Protein AF-A0A7S3TKD2-F1 (afdb_monomer)

Secondary structure (DSSP, 8-state):
-TTS-HHHHHHHHHSHHHHHHHHHHHHHHHHSPPPSSEEE--TTT-TT--TTSEEE---SS-TT------SSHHHHHHHHHHH-TTS-SS--HHHHHHHHHHHHHHHHHHHHHHHHHHHHHTT----

Organism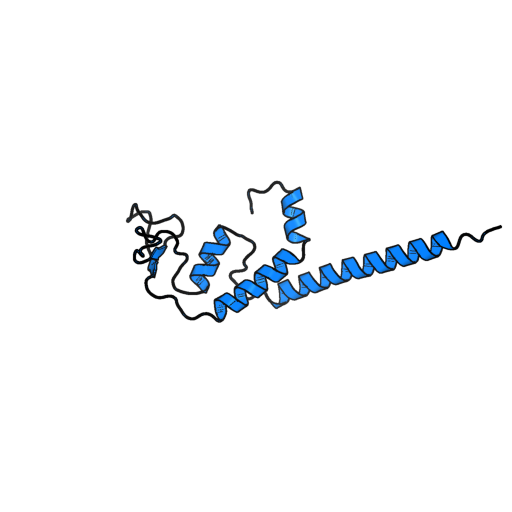: NCBI:txid141414

Foldseek 3Di:
DVPDDPVVVVVCLLDLVLLVCQQVLLVVLQPDDFDPQKDFADCVVDVLADPLRIAGPADPVRNSRHPDQHGHSLSNQVSVCVVPVSHDSDPPNVVSVVSSCVSVVVVVVVVVVVVVVCVVVVPPDDD

Radius of gyration: 22.77 Å; Cα contacts (8 Å, |Δi|>4): 136; chains: 1; bounding box: 54×26×71 Å

Sequence (127 aa):
GEDIVWPIRGFYYVLPLKWALSTAVYQVASACPDYEGTVECDGAHDPLCPSRGFLCEGTEEDPLGIVCFGRNSSQIMTSLHHTFPAFSVHDNLQRDVFALLLIGGTFKFAHVLFLHYRCRVGRQIEP

Solvent-accessible surface area (backbone atoms only — not comparable to full-atom values): 7201 Å² total; per-residue (Å²): 106,88,87,46,63,66,74,65,46,48,50,54,72,66,41,58,63,38,42,52,49,16,45,54,50,40,57,53,38,71,70,50,77,71,46,84,64,53,44,82,41,48,60,92,82,34,91,80,33,41,100,76,30,18,34,32,66,56,41,98,90,40,72,76,10,54,94,37,52,49,38,40,46,68,45,28,37,50,44,45,24,76,74,39,70,51,45,47,75,61,97,48,53,69,61,32,52,50,51,42,51,51,50,54,47,50,56,50,50,52,49,53,52,51,50,51,51,48,56,59,62,70,59,66,73,82,130

Structure (mmCIF, N/CA/C/O backbone):
data_AF-A0A7S3TKD2-F1
#
_entry.id   AF-A0A7S3TKD2-F1
#
loop_
_atom_site.group_PDB
_atom_site.id
_atom_site.type_symbol
_atom_site.label_atom_id
_atom_site.label_alt_id
_atom_site.label_comp_id
_atom_site.label_asym_id
_atom_site.label_entity_id
_atom_site.label_seq_id
_atom_site.pdbx_PDB_ins_code
_atom_site.Cartn_x
_atom_site.Cartn_y
_atom_site.Cartn_z
_atom_site.occupancy
_atom_site.B_iso_or_equiv
_atom_site.auth_seq_id
_atom_site.auth_comp_id
_atom_site.auth_asym_id
_atom_site.auth_atom_id
_atom_site.pdbx_PDB_model_num
ATOM 1 N N . GLY A 1 1 ? 7.924 -2.573 3.521 1.00 51.59 1 GLY A N 1
ATOM 2 C CA . GLY A 1 1 ? 7.004 -2.800 4.665 1.00 51.59 1 GLY A CA 1
ATOM 3 C C . GLY A 1 1 ? 7.482 -3.894 5.604 1.00 51.59 1 GLY A C 1
ATOM 4 O O . GLY A 1 1 ? 6.997 -3.970 6.729 1.00 51.59 1 GLY A O 1
ATOM 5 N N . GLU A 1 2 ? 8.422 -4.729 5.158 1.00 58.41 2 GLU A N 1
ATOM 6 C CA . GLU A 1 2 ? 9.107 -5.703 6.009 1.00 58.41 2 GLU A CA 1
ATOM 7 C C . GLU A 1 2 ? 10.141 -5.043 6.936 1.00 58.41 2 GLU A C 1
ATOM 9 O O . GLU A 1 2 ? 10.373 -5.560 8.021 1.00 58.41 2 GLU A O 1
ATOM 14 N N . ASP A 1 3 ? 10.621 -3.840 6.596 1.00 60.78 3 ASP A N 1
ATOM 15 C CA . ASP A 1 3 ? 11.624 -3.091 7.378 1.00 60.78 3 ASP A CA 1
ATOM 16 C C . ASP A 1 3 ? 11.052 -2.234 8.524 1.00 60.78 3 ASP A C 1
ATOM 18 O O . ASP A 1 3 ? 11.782 -1.512 9.200 1.00 60.78 3 ASP A O 1
ATOM 22 N N . ILE A 1 4 ? 9.734 -2.271 8.751 1.00 66.94 4 ILE A N 1
ATOM 23 C CA . ILE A 1 4 ? 9.075 -1.462 9.787 1.00 66.94 4 ILE A CA 1
ATOM 24 C C . ILE A 1 4 ? 8.916 -2.296 11.060 1.00 66.94 4 ILE A C 1
ATOM 26 O O . ILE A 1 4 ? 8.348 -3.391 11.028 1.00 66.94 4 ILE A O 1
ATOM 30 N N . VAL A 1 5 ? 9.352 -1.742 12.198 1.00 79.69 5 VAL A N 1
ATOM 31 C CA . VAL A 1 5 ? 9.213 -2.369 13.522 1.00 79.69 5 VAL A CA 1
ATOM 32 C C . VAL A 1 5 ? 7.747 -2.768 13.763 1.00 79.69 5 VAL A C 1
ATOM 34 O O . VAL A 1 5 ? 6.816 -1.984 13.549 1.00 79.69 5 VAL A O 1
ATOM 37 N N . TRP A 1 6 ? 7.545 -4.002 14.232 1.00 72.00 6 TRP A N 1
ATOM 38 C CA . TRP A 1 6 ? 6.255 -4.701 14.316 1.00 72.00 6 TRP A CA 1
ATOM 39 C C . TRP A 1 6 ? 5.038 -3.905 14.853 1.00 72.00 6 TRP A C 1
ATOM 41 O O . TRP A 1 6 ? 3.967 -4.029 14.254 1.00 72.00 6 TRP A O 1
ATOM 51 N N . PRO A 1 7 ? 5.124 -3.054 15.900 1.00 75.00 7 PRO A N 1
ATOM 52 C CA . PRO A 1 7 ? 3.943 -2.341 16.389 1.00 75.00 7 PRO A CA 1
ATOM 53 C C . PRO A 1 7 ? 3.424 -1.296 15.391 1.00 75.00 7 PRO A C 1
ATOM 55 O O . PRO A 1 7 ? 2.215 -1.155 15.221 1.00 75.00 7 PRO A O 1
ATOM 58 N N . ILE A 1 8 ? 4.312 -0.613 14.665 1.00 76.44 8 ILE A N 1
ATOM 59 C CA . ILE A 1 8 ? 3.924 0.365 13.635 1.00 76.44 8 ILE A CA 1
ATOM 60 C C . ILE A 1 8 ? 3.360 -0.366 12.412 1.00 76.44 8 ILE A C 1
ATOM 62 O O . ILE A 1 8 ? 2.365 0.059 11.821 1.00 76.44 8 ILE A O 1
ATOM 66 N N . ARG A 1 9 ? 3.932 -1.532 12.089 1.00 71.56 9 ARG A N 1
ATOM 67 C CA . ARG A 1 9 ? 3.399 -2.428 11.060 1.00 71.56 9 ARG A CA 1
ATOM 68 C C . ARG A 1 9 ? 1.970 -2.875 11.386 1.00 71.56 9 ARG A C 1
ATOM 70 O O . ARG A 1 9 ? 1.158 -2.951 10.473 1.00 71.56 9 ARG A O 1
ATOM 77 N N . GLY A 1 10 ? 1.630 -3.106 12.655 1.00 71.81 10 GLY A N 1
ATOM 78 C CA . GLY A 1 10 ? 0.269 -3.447 13.085 1.00 71.81 10 GLY A CA 1
ATOM 79 C C . GLY A 1 10 ? -0.768 -2.377 12.725 1.00 71.81 10 GLY A C 1
ATOM 80 O O . GLY A 1 10 ? -1.786 -2.693 12.107 1.00 71.81 10 GLY A O 1
ATOM 81 N N . PHE A 1 11 ? -0.484 -1.102 13.016 1.00 74.56 11 PHE A N 1
ATOM 82 C CA . PHE A 1 11 ? -1.386 0.014 12.689 1.00 74.56 11 PHE A CA 1
ATOM 83 C C . PHE A 1 11 ? -1.706 0.101 11.201 1.00 74.56 11 PHE A C 1
ATOM 85 O O . PHE A 1 11 ? -2.839 0.377 10.819 1.00 74.56 11 PHE A O 1
ATOM 92 N N . TYR A 1 12 ? -0.729 -0.206 10.359 1.00 71.06 12 TYR A N 1
ATOM 93 C CA . TYR A 1 12 ? -0.904 -0.211 8.918 1.00 71.06 12 TYR A CA 1
ATOM 94 C C . TYR A 1 12 ? -1.928 -1.254 8.417 1.00 71.06 12 TYR A C 1
ATOM 96 O O . TYR A 1 12 ? -2.591 -1.017 7.411 1.00 71.06 12 TYR A O 1
ATOM 104 N N . TYR A 1 13 ? -2.121 -2.378 9.119 1.00 71.25 13 TYR A N 1
ATOM 105 C CA . TYR A 1 13 ? -3.177 -3.350 8.784 1.00 71.25 13 TYR A CA 1
ATOM 106 C C . TYR A 1 13 ? -4.535 -3.013 9.418 1.00 71.25 13 TYR A C 1
ATOM 108 O O . TYR A 1 13 ? -5.568 -3.405 8.874 1.00 71.25 13 TYR A O 1
ATOM 116 N N . VAL A 1 14 ? -4.536 -2.300 10.550 1.00 74.00 14 VAL A N 1
ATOM 117 C CA . VAL A 1 14 ? -5.753 -1.897 11.280 1.00 74.00 14 VAL A CA 1
ATOM 118 C C . VAL A 1 14 ? -6.414 -0.669 10.651 1.00 74.00 14 VAL A C 1
ATOM 120 O O . VAL A 1 14 ? -7.635 -0.527 10.699 1.00 74.00 14 VAL A O 1
ATOM 123 N N . LEU A 1 15 ? -5.628 0.228 10.056 1.00 80.50 15 LEU A N 1
ATOM 124 C CA . LEU A 1 15 ? -6.148 1.429 9.418 1.00 80.50 15 LEU A CA 1
ATOM 125 C C . LEU A 1 15 ? -6.872 1.082 8.104 1.00 80.50 15 LEU A C 1
ATOM 127 O O . LEU A 1 15 ? -6.320 0.364 7.265 1.00 80.50 15 LEU A O 1
ATOM 131 N N . PRO A 1 16 ? -8.069 1.652 7.860 1.00 81.19 16 PRO A N 1
ATOM 132 C CA . PRO A 1 16 ? -8.820 1.409 6.626 1.00 81.19 16 PRO A CA 1
ATOM 133 C C . PRO A 1 16 ? -8.078 1.924 5.385 1.00 81.19 16 PRO A C 1
ATOM 135 O O . PRO A 1 16 ? -8.326 1.463 4.274 1.00 81.19 16 PRO A O 1
ATOM 138 N N . LEU A 1 17 ? -7.133 2.851 5.575 1.00 82.75 17 LEU A N 1
ATOM 139 C CA . LEU A 1 17 ? -6.389 3.506 4.506 1.00 82.75 17 LEU A CA 1
ATOM 140 C C . LEU A 1 17 ? -5.653 2.513 3.599 1.00 82.75 17 LEU A C 1
ATOM 142 O O . LEU A 1 17 ? -5.658 2.694 2.388 1.00 82.75 17 LEU A O 1
ATOM 146 N N . LYS A 1 18 ? -5.076 1.440 4.156 1.00 82.81 18 LYS A N 1
ATOM 147 C CA . LYS A 1 18 ? -4.399 0.411 3.358 1.00 82.81 18 LYS A CA 1
ATOM 148 C C . LYS A 1 18 ? -5.353 -0.230 2.347 1.00 82.81 18 LYS A C 1
ATOM 150 O O . LYS A 1 18 ? -5.053 -0.296 1.161 1.00 82.81 18 LYS A O 1
ATOM 155 N N . TRP A 1 19 ? -6.488 -0.712 2.840 1.00 83.12 19 TRP A N 1
ATOM 156 C CA . TRP A 1 19 ? -7.474 -1.460 2.062 1.00 83.12 19 TRP A CA 1
ATOM 157 C C . TRP A 1 19 ? -8.170 -0.563 1.025 1.00 83.12 19 TRP A C 1
ATOM 159 O O . TRP A 1 19 ? -8.392 -0.970 -0.114 1.00 83.12 19 TRP A O 1
ATOM 169 N N . ALA A 1 20 ? -8.442 0.692 1.395 1.00 83.19 20 ALA A N 1
ATOM 170 C CA . ALA A 1 20 ? -9.021 1.686 0.495 1.00 83.19 20 ALA A CA 1
ATOM 171 C C . ALA A 1 20 ? -8.051 2.115 -0.621 1.00 83.19 20 ALA A C 1
ATOM 173 O O . ALA A 1 20 ? -8.443 2.175 -1.782 1.00 83.19 20 ALA A O 1
ATOM 174 N N . LEU A 1 21 ? -6.779 2.384 -0.299 1.00 82.94 21 LEU A N 1
ATOM 175 C CA . LEU A 1 21 ? -5.782 2.760 -1.308 1.00 82.94 21 LEU A CA 1
ATOM 176 C C . LEU A 1 21 ? -5.450 1.596 -2.246 1.00 82.94 21 LEU A C 1
ATOM 178 O O . LEU A 1 21 ? -5.325 1.812 -3.446 1.00 82.94 21 LEU A O 1
ATOM 182 N N . SER A 1 22 ? -5.348 0.374 -1.715 1.00 82.00 22 SER A N 1
ATOM 183 C CA . SER A 1 22 ? -5.120 -0.849 -2.496 1.00 82.00 22 SER A CA 1
ATOM 184 C C . SER A 1 22 ? -6.139 -0.995 -3.631 1.00 82.00 22 SER A C 1
ATOM 186 O O . SER A 1 22 ? -5.765 -1.106 -4.799 1.00 82.00 22 SER A O 1
ATOM 188 N N . THR A 1 23 ? -7.429 -0.915 -3.294 1.00 82.62 23 THR A N 1
ATOM 189 C CA . THR A 1 23 ? -8.527 -1.048 -4.262 1.00 82.62 23 THR A CA 1
ATOM 190 C C . THR A 1 23 ? -8.618 0.127 -5.221 1.00 82.62 23 THR A C 1
ATOM 192 O O . THR A 1 23 ? -8.737 -0.085 -6.426 1.00 82.62 23 THR A O 1
ATOM 195 N N . ALA A 1 24 ? -8.528 1.359 -4.715 1.00 83.31 24 ALA A N 1
ATOM 196 C CA . ALA A 1 24 ? -8.616 2.555 -5.547 1.00 83.31 24 ALA A CA 1
ATOM 197 C C . ALA A 1 24 ? -7.503 2.599 -6.605 1.00 83.31 24 ALA A C 1
ATOM 199 O O . ALA A 1 24 ? -7.775 2.849 -7.777 1.00 83.31 24 ALA A O 1
ATOM 200 N N . VAL A 1 25 ? -6.260 2.302 -6.214 1.00 83.12 25 VAL A N 1
ATOM 201 C CA . VAL A 1 25 ? -5.120 2.322 -7.139 1.00 83.12 25 VAL A CA 1
ATOM 202 C C . VAL A 1 25 ? -5.217 1.198 -8.166 1.00 83.12 25 VAL A C 1
ATOM 204 O O . VAL A 1 25 ? -4.952 1.450 -9.337 1.00 83.12 25 VAL A O 1
ATOM 207 N N . TYR A 1 26 ? -5.661 -0.003 -7.778 1.00 82.75 26 TYR A N 1
ATOM 208 C CA . TYR A 1 26 ? -5.886 -1.096 -8.730 1.00 82.75 26 TYR A CA 1
ATOM 209 C C . TYR A 1 26 ? -6.939 -0.742 -9.789 1.00 82.75 26 TYR A C 1
ATOM 211 O O . TYR A 1 26 ? -6.725 -0.972 -10.979 1.00 82.75 26 TYR A O 1
ATOM 219 N N . GLN A 1 27 ? -8.059 -0.136 -9.385 1.00 84.75 27 GLN A N 1
ATOM 220 C CA . GLN A 1 27 ? -9.112 0.250 -10.329 1.00 84.75 27 GLN A CA 1
ATOM 221 C C . GLN A 1 27 ? -8.683 1.369 -11.278 1.00 84.75 27 GLN A C 1
ATOM 223 O O . GLN A 1 27 ? -9.008 1.323 -12.460 1.00 84.75 27 GLN A O 1
ATOM 228 N N . VAL A 1 28 ? -7.924 2.351 -10.787 1.00 85.38 28 VAL A N 1
ATOM 229 C CA . VAL A 1 28 ? -7.384 3.413 -11.646 1.00 85.38 28 VAL A CA 1
ATOM 230 C C . VAL A 1 28 ? -6.351 2.841 -12.614 1.00 85.38 28 VAL A C 1
ATOM 232 O O . VAL A 1 28 ? -6.445 3.078 -13.812 1.00 85.38 28 VAL A O 1
ATOM 235 N N . ALA A 1 29 ? -5.402 2.045 -12.116 1.00 81.88 29 ALA A N 1
ATOM 236 C CA . ALA A 1 29 ? -4.347 1.469 -12.940 1.00 81.88 29 ALA A CA 1
ATOM 237 C C . ALA A 1 29 ? -4.907 0.543 -14.028 1.00 81.88 29 ALA A C 1
ATOM 239 O O . ALA A 1 29 ? -4.475 0.622 -15.172 1.00 81.88 29 ALA A O 1
ATOM 240 N N . SER A 1 30 ? -5.891 -0.300 -13.705 1.00 82.56 30 SER A N 1
ATOM 241 C CA . SER A 1 30 ? -6.521 -1.204 -14.680 1.00 82.56 30 SER A CA 1
ATOM 242 C C . SER A 1 30 ? -7.371 -0.492 -15.739 1.00 82.56 30 SER A C 1
ATOM 244 O O . SER A 1 30 ? -7.603 -1.063 -16.802 1.00 82.56 30 SER A O 1
ATOM 246 N N . ALA A 1 31 ? -7.812 0.742 -15.480 1.00 84.38 31 ALA A N 1
ATOM 247 C CA . ALA A 1 31 ? -8.559 1.557 -16.435 1.00 84.38 31 ALA A CA 1
ATOM 248 C C . ALA A 1 31 ? -7.662 2.408 -17.355 1.00 84.38 31 ALA A C 1
ATOM 250 O O . ALA A 1 31 ? -8.153 2.951 -18.347 1.00 84.38 31 ALA A O 1
ATOM 251 N N . CYS A 1 32 ? -6.371 2.550 -17.040 1.00 81.81 32 CYS A N 1
ATOM 252 C CA . CYS A 1 32 ? -5.434 3.316 -17.858 1.00 81.81 32 CYS A CA 1
ATOM 253 C C . CYS A 1 32 ? -4.975 2.524 -19.097 1.00 81.81 32 CYS A C 1
ATOM 255 O O . CYS A 1 32 ? -4.743 1.316 -18.997 1.00 81.81 32 CYS A O 1
ATOM 257 N N . PRO A 1 33 ? -4.801 3.192 -20.253 1.00 84.12 33 PRO A N 1
ATOM 258 C CA . PRO A 1 33 ? -4.150 2.594 -21.415 1.00 84.12 33 PRO A CA 1
ATOM 259 C C . PRO A 1 33 ? -2.651 2.367 -21.161 1.00 84.12 33 PRO A C 1
ATOM 261 O O . PRO A 1 33 ? -2.073 2.947 -20.240 1.00 84.12 33 PRO A O 1
ATOM 264 N N . ASP A 1 34 ? -2.026 1.540 -22.001 1.00 84.38 34 ASP A N 1
ATOM 265 C CA . ASP A 1 34 ? -0.577 1.313 -21.976 1.00 84.38 34 ASP A CA 1
ATOM 266 C C . ASP A 1 34 ? 0.199 2.620 -22.210 1.00 84.38 34 ASP A C 1
ATOM 268 O O . ASP A 1 34 ? -0.182 3.450 -23.039 1.00 84.38 34 ASP A O 1
ATOM 272 N N . TYR A 1 35 ? 1.324 2.767 -21.511 1.00 80.44 35 TYR A N 1
ATOM 273 C CA . TYR A 1 35 ? 2.217 3.915 -21.636 1.00 80.44 35 TYR A CA 1
ATOM 274 C C . TYR A 1 35 ? 3.344 3.614 -22.630 1.00 80.44 35 TYR A C 1
ATOM 276 O O . TYR A 1 35 ? 4.146 2.704 -22.418 1.00 80.44 35 TYR A O 1
ATOM 284 N N . GLU A 1 36 ? 3.421 4.378 -23.720 1.00 80.38 36 GLU A N 1
ATOM 285 C CA . GLU A 1 36 ? 4.494 4.255 -24.718 1.00 80.38 36 GLU A CA 1
ATOM 286 C C . GLU A 1 36 ? 5.823 4.864 -24.230 1.00 80.38 36 GLU A C 1
ATOM 288 O O . GLU A 1 36 ? 5.855 5.630 -23.269 1.00 80.38 36 GLU A O 1
ATOM 293 N N . GLY A 1 37 ? 6.936 4.505 -24.883 1.00 76.00 37 GLY A N 1
ATOM 294 C CA . GLY A 1 37 ? 8.269 5.042 -24.565 1.00 76.00 37 GLY A CA 1
ATOM 295 C C . GLY A 1 37 ? 8.979 4.368 -23.387 1.00 76.00 37 GLY A C 1
ATOM 296 O O . GLY A 1 37 ? 10.003 4.867 -22.929 1.00 76.00 37 GLY A O 1
ATOM 297 N N . THR A 1 38 ? 8.456 3.237 -22.903 1.00 81.25 38 THR A N 1
ATOM 298 C CA . THR A 1 38 ? 9.046 2.420 -21.834 1.00 81.25 38 THR A CA 1
ATOM 299 C C . THR A 1 38 ? 9.694 1.158 -22.402 1.00 81.25 38 THR A C 1
ATOM 301 O O . THR A 1 38 ? 9.099 0.445 -23.213 1.00 81.25 38 THR A O 1
ATOM 304 N N . VAL A 1 39 ? 10.916 0.866 -21.959 1.00 81.00 39 VAL A N 1
ATOM 305 C CA . VAL A 1 39 ? 11.677 -0.333 -22.324 1.00 81.00 39 VAL A CA 1
ATOM 306 C C . VAL A 1 39 ? 12.079 -1.113 -21.076 1.00 81.00 39 VAL A C 1
ATOM 308 O O . VAL A 1 39 ? 12.443 -0.539 -20.048 1.00 81.00 39 VAL A O 1
ATOM 311 N N . GLU A 1 40 ? 11.985 -2.437 -21.162 1.00 82.31 40 GLU A N 1
ATOM 312 C CA . GLU A 1 40 ? 12.526 -3.342 -20.147 1.00 82.31 40 GLU A CA 1
ATOM 313 C C . GLU A 1 40 ? 14.052 -3.364 -20.263 1.00 82.31 40 GLU A C 1
ATOM 315 O O . GLU A 1 40 ? 14.595 -3.508 -21.359 1.00 82.31 40 GLU A O 1
ATOM 320 N N . CYS A 1 41 ? 14.736 -3.205 -19.135 1.00 80.00 41 CYS A N 1
ATOM 321 C CA . CYS A 1 41 ? 16.189 -3.254 -19.045 1.00 80.00 41 CYS A CA 1
ATOM 322 C C . CYS A 1 41 ? 16.613 -4.259 -17.972 1.00 80.00 41 CYS A C 1
ATOM 324 O O . CYS A 1 41 ? 15.896 -4.503 -17.000 1.00 80.00 41 CYS A O 1
ATOM 326 N N . ASP A 1 42 ? 17.800 -4.835 -18.137 1.00 82.19 42 ASP A N 1
ATOM 327 C CA . ASP A 1 42 ? 18.389 -5.755 -17.169 1.00 82.19 42 ASP A CA 1
ATOM 328 C C . ASP A 1 42 ? 19.643 -5.119 -16.567 1.00 82.19 42 ASP A C 1
ATOM 330 O O . ASP A 1 42 ? 20.592 -4.798 -17.283 1.00 82.19 42 ASP A O 1
ATOM 334 N N . GLY A 1 43 ? 19.673 -4.969 -15.242 1.00 74.25 43 GLY A N 1
ATOM 335 C CA . GLY A 1 43 ? 20.824 -4.423 -14.519 1.00 74.25 43 GLY A CA 1
ATOM 336 C C . GLY A 1 43 ? 22.101 -5.261 -14.650 1.00 74.25 43 GLY A C 1
ATOM 337 O O . GLY A 1 43 ? 23.178 -4.768 -14.324 1.00 74.25 43 GLY A O 1
ATOM 338 N N . ALA A 1 44 ? 22.011 -6.507 -15.134 1.00 75.19 44 ALA A N 1
ATOM 339 C CA . ALA A 1 44 ? 23.186 -7.311 -15.465 1.00 75.19 44 ALA A CA 1
ATOM 340 C C . ALA A 1 44 ? 23.856 -6.897 -16.790 1.00 75.19 44 ALA A C 1
ATOM 342 O O . ALA A 1 44 ? 25.054 -7.126 -16.958 1.00 75.19 44 ALA A O 1
ATOM 343 N N . HIS A 1 45 ? 23.104 -6.291 -17.712 1.00 72.94 45 HIS A N 1
ATOM 344 C CA . HIS A 1 45 ? 23.575 -5.918 -19.049 1.00 72.94 45 HIS A CA 1
ATOM 345 C C . HIS A 1 45 ? 23.704 -4.397 -19.225 1.00 72.94 45 HIS A C 1
ATOM 347 O O . HIS A 1 45 ? 24.620 -3.951 -19.915 1.00 72.94 45 HIS A O 1
ATOM 353 N N . ASP A 1 46 ? 22.867 -3.609 -18.542 1.00 75.69 46 ASP A N 1
ATOM 354 C CA . ASP A 1 46 ? 22.837 -2.150 -18.638 1.00 75.69 46 ASP A CA 1
ATOM 355 C C . ASP A 1 46 ? 23.131 -1.472 -17.286 1.00 75.69 46 ASP A C 1
ATOM 357 O O . ASP A 1 46 ? 22.326 -1.557 -16.354 1.00 75.69 46 ASP A O 1
ATOM 361 N N . PRO A 1 47 ? 24.238 -0.711 -17.160 1.00 75.56 47 PRO A N 1
ATOM 362 C CA . PRO A 1 47 ? 24.618 -0.058 -15.904 1.00 75.56 47 PRO A CA 1
ATOM 363 C C . PRO A 1 47 ? 23.716 1.127 -15.522 1.00 75.56 47 PRO A C 1
ATOM 365 O O . PRO A 1 47 ? 23.753 1.575 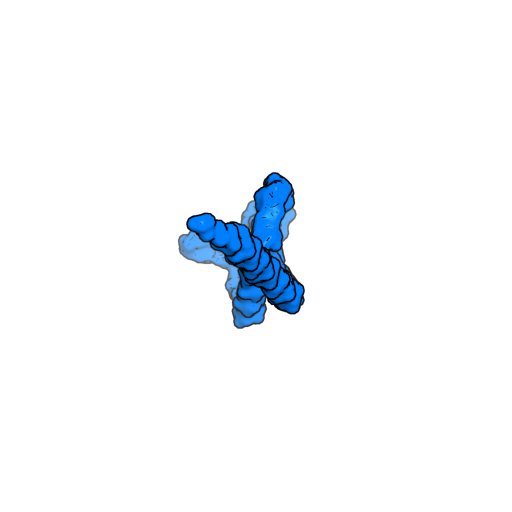-14.378 1.00 75.56 47 PRO A O 1
ATOM 368 N N . LEU A 1 48 ? 22.917 1.647 -16.461 1.00 77.38 48 LEU A N 1
ATOM 369 C CA . LEU A 1 48 ? 21.911 2.682 -16.197 1.00 77.38 48 LEU A CA 1
ATOM 370 C C . LEU A 1 48 ? 20.553 2.109 -15.773 1.00 77.38 48 LEU A C 1
ATOM 372 O O . LEU A 1 48 ? 19.658 2.879 -15.423 1.00 77.38 48 LEU A O 1
ATOM 376 N N . CYS A 1 49 ? 20.379 0.786 -15.798 1.00 79.06 49 CYS A N 1
ATOM 377 C CA . CYS A 1 49 ? 19.097 0.187 -15.481 1.00 79.06 49 CYS A CA 1
ATOM 378 C C . CYS A 1 49 ? 18.823 0.259 -13.968 1.00 79.06 49 CYS A C 1
ATOM 380 O O . CYS A 1 49 ? 19.589 -0.290 -13.167 1.00 79.06 49 CYS A O 1
ATOM 382 N N . PRO A 1 50 ? 17.735 0.917 -13.532 1.00 77.44 50 PRO A N 1
ATOM 383 C CA . PRO A 1 50 ? 17.379 0.937 -12.123 1.00 77.44 50 PRO A CA 1
ATOM 384 C C . PRO A 1 50 ? 16.943 -0.464 -11.671 1.00 77.44 50 PRO A C 1
ATOM 386 O O . PRO A 1 50 ? 16.434 -1.253 -12.462 1.00 77.44 50 PRO A O 1
ATOM 389 N N . SER A 1 51 ? 17.038 -0.763 -10.371 1.00 74.62 51 SER A N 1
ATOM 390 C CA . SER A 1 51 ? 16.717 -2.089 -9.794 1.00 74.62 51 SER A CA 1
ATOM 391 C C . SER A 1 51 ? 15.281 -2.587 -10.041 1.00 74.62 51 SER A C 1
ATOM 393 O O . SER A 1 51 ? 14.960 -3.728 -9.729 1.00 74.62 51 SER A O 1
ATOM 395 N N . ARG A 1 52 ? 14.414 -1.724 -10.579 1.00 75.50 52 ARG A N 1
ATOM 396 C CA . ARG A 1 52 ? 13.038 -2.011 -11.006 1.00 75.50 52 ARG A CA 1
ATOM 397 C C . ARG A 1 52 ? 12.922 -2.563 -12.433 1.00 75.50 52 ARG A C 1
ATOM 399 O O . ARG A 1 52 ? 11.848 -3.045 -12.762 1.00 75.50 52 ARG A O 1
ATOM 406 N N . GLY A 1 53 ? 13.981 -2.503 -13.247 1.00 79.31 53 GLY A N 1
ATOM 407 C CA . GLY A 1 53 ? 14.045 -3.148 -14.567 1.00 79.31 53 GLY A CA 1
ATOM 408 C C . GLY A 1 53 ? 13.368 -2.402 -15.722 1.00 79.31 53 GLY A C 1
ATOM 409 O O . GLY A 1 53 ? 13.096 -3.008 -16.753 1.00 79.31 53 GLY A O 1
ATOM 410 N N . PHE A 1 54 ? 13.069 -1.108 -15.570 1.00 83.69 54 PHE A N 1
ATOM 411 C CA . PHE A 1 54 ? 12.414 -0.305 -16.610 1.00 83.69 54 PHE A CA 1
ATOM 412 C C . PHE A 1 54 ? 13.122 1.034 -16.812 1.00 83.69 54 PHE A C 1
ATOM 414 O O . PHE A 1 54 ? 13.496 1.695 -15.838 1.00 83.69 54 PHE A O 1
ATOM 421 N N . LEU A 1 55 ? 13.242 1.445 -18.072 1.00 82.44 55 LEU A N 1
ATOM 422 C CA . LEU A 1 55 ? 13.815 2.717 -18.507 1.00 82.44 55 LEU A CA 1
ATOM 423 C C . LEU A 1 55 ? 12.836 3.404 -19.471 1.00 82.44 55 LEU A C 1
ATOM 425 O O . LEU A 1 55 ? 12.147 2.719 -20.228 1.00 82.44 55 LEU A O 1
ATOM 429 N N . CYS A 1 56 ? 12.750 4.732 -19.450 1.00 82.94 56 CYS A N 1
ATOM 430 C CA . CYS A 1 56 ? 12.031 5.482 -20.482 1.00 82.94 56 CYS A CA 1
ATOM 431 C C . CYS A 1 56 ? 12.978 6.203 -21.426 1.00 82.94 56 CYS A C 1
ATOM 433 O O . CYS A 1 56 ? 14.147 6.434 -21.117 1.00 82.94 56 CYS A O 1
ATOM 43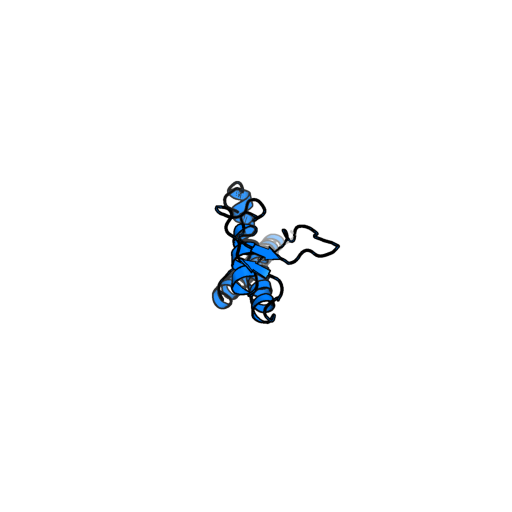5 N N . GLU A 1 57 ? 12.432 6.626 -22.558 1.00 80.50 57 GLU A N 1
ATOM 436 C CA . GLU A 1 57 ? 13.052 7.657 -23.374 1.00 80.50 57 GLU A CA 1
ATOM 437 C C . GLU A 1 57 ? 13.268 8.938 -22.547 1.00 80.50 57 GLU A C 1
ATOM 439 O O . GLU A 1 57 ? 12.402 9.351 -21.771 1.00 80.50 57 GLU A O 1
ATOM 444 N N . GLY A 1 58 ? 14.462 9.527 -22.661 1.00 73.00 58 GLY A N 1
ATOM 445 C CA . GLY A 1 58 ? 14.840 10.697 -21.875 1.00 73.00 58 GLY A CA 1
ATOM 446 C C . GLY A 1 58 ? 13.995 11.913 -22.250 1.00 73.00 58 GLY A C 1
ATOM 447 O O . GLY A 1 58 ? 13.909 12.279 -23.422 1.00 73.00 58 GLY A O 1
ATOM 448 N N . THR A 1 59 ? 13.392 12.555 -21.255 1.00 73.94 59 THR A N 1
ATOM 449 C CA . THR A 1 59 ? 12.674 13.828 -21.410 1.00 73.94 59 THR A CA 1
ATOM 450 C C . THR A 1 59 ? 13.527 14.975 -20.858 1.00 73.94 59 THR A C 1
ATOM 452 O O . THR A 1 59 ? 14.538 14.737 -20.199 1.00 73.94 59 THR A O 1
ATOM 455 N N . GLU A 1 60 ? 13.149 16.238 -21.103 1.00 71.94 60 GLU A N 1
ATOM 456 C CA . GLU A 1 60 ? 13.848 17.389 -20.491 1.00 71.94 60 GLU A CA 1
ATOM 457 C C . GLU A 1 60 ? 13.850 17.332 -18.952 1.00 71.94 60 GLU A C 1
ATOM 459 O O . GLU A 1 60 ? 14.772 17.838 -18.315 1.00 71.94 60 GLU A O 1
ATOM 464 N N . GLU A 1 61 ? 12.834 16.701 -18.361 1.00 71.06 61 GLU A N 1
ATOM 465 C CA . GLU A 1 61 ? 12.675 16.562 -16.911 1.00 71.06 61 GLU A CA 1
ATOM 466 C C . GLU A 1 61 ? 13.467 15.369 -16.352 1.00 71.06 61 GLU A C 1
ATOM 468 O O . GLU A 1 61 ? 13.994 15.452 -15.244 1.00 71.06 61 GLU A O 1
ATOM 473 N N . ASP A 1 62 ? 13.612 14.293 -17.135 1.00 72.94 62 ASP A N 1
ATOM 474 C CA . ASP A 1 62 ? 14.384 13.099 -16.789 1.00 72.94 62 ASP A CA 1
ATOM 475 C C . ASP A 1 62 ? 15.313 12.695 -17.949 1.00 72.94 62 ASP A C 1
ATOM 477 O O . ASP A 1 62 ? 15.002 11.783 -18.724 1.00 72.94 62 ASP A O 1
ATOM 481 N N . PRO A 1 63 ? 16.507 13.310 -18.066 1.00 74.31 63 PRO A N 1
ATOM 482 C CA . PRO A 1 63 ? 17.423 13.061 -19.184 1.00 74.31 63 PRO A CA 1
ATOM 483 C C . PRO A 1 63 ? 17.983 11.632 -19.205 1.00 74.31 63 PRO A C 1
ATOM 485 O O . PRO A 1 63 ? 18.513 11.187 -20.219 1.00 74.31 63 PRO A O 1
ATOM 488 N N . LEU A 1 64 ? 17.882 10.913 -18.083 1.00 72.25 64 LEU A N 1
ATOM 489 C CA . LEU A 1 64 ? 18.328 9.527 -17.938 1.00 72.25 64 LEU A CA 1
ATOM 490 C C . LEU A 1 64 ? 17.173 8.514 -18.002 1.00 72.25 64 LEU A C 1
ATOM 492 O O . LEU A 1 64 ? 17.435 7.317 -17.935 1.00 72.25 64 LEU A O 1
ATOM 496 N N . GLY A 1 65 ? 15.912 8.964 -18.075 1.00 72.38 65 GLY A N 1
ATOM 497 C CA . GLY A 1 65 ? 14.748 8.074 -18.180 1.00 72.38 65 GLY A CA 1
ATOM 498 C C . GLY A 1 65 ? 14.595 7.077 -17.024 1.00 72.38 65 GLY A C 1
ATOM 499 O O . GLY A 1 65 ? 13.972 6.028 -17.179 1.00 72.38 65 GLY A O 1
ATOM 500 N N . ILE A 1 66 ? 15.196 7.361 -15.863 1.00 74.88 66 ILE A N 1
ATOM 501 C CA . ILE A 1 66 ? 15.296 6.393 -14.765 1.00 74.88 66 ILE A CA 1
ATOM 502 C C . ILE A 1 66 ? 13.997 6.254 -13.971 1.00 74.88 66 ILE A C 1
ATOM 504 O O . ILE A 1 66 ? 13.824 5.230 -13.312 1.00 74.88 66 ILE A O 1
ATOM 508 N N . VAL A 1 67 ? 13.080 7.229 -13.998 1.00 77.56 67 VAL A N 1
ATOM 509 C CA . VAL A 1 67 ? 11.846 7.280 -13.179 1.00 77.56 67 VAL A CA 1
ATOM 510 C C . VAL A 1 67 ? 10.687 6.527 -13.844 1.00 77.56 67 VAL A C 1
ATOM 512 O O . VAL A 1 67 ? 9.563 7.008 -13.943 1.00 77.56 67 VAL A O 1
ATOM 515 N N . CYS A 1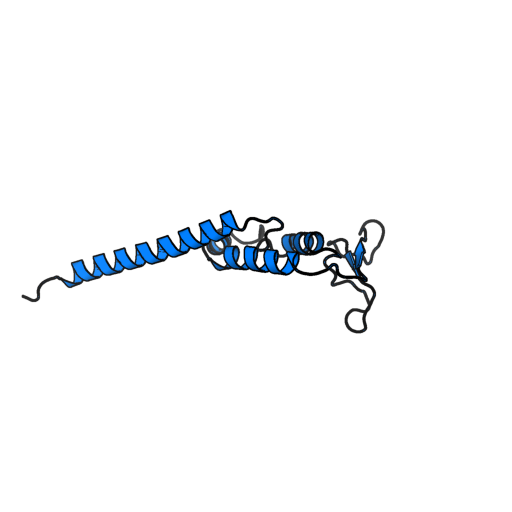 68 ? 10.955 5.306 -14.305 1.00 80.38 68 CYS A N 1
ATOM 516 C CA . CYS A 1 68 ? 9.984 4.514 -15.055 1.00 80.38 68 CYS A CA 1
ATOM 517 C C . CYS A 1 68 ? 9.603 3.238 -14.323 1.00 80.38 68 CYS A C 1
ATOM 519 O O . CYS A 1 68 ? 10.440 2.566 -13.723 1.00 80.38 68 CYS A O 1
ATOM 521 N N . PHE A 1 69 ? 8.305 2.942 -14.338 1.00 79.81 69 PHE A N 1
ATOM 522 C CA . PHE A 1 69 ? 7.702 1.880 -13.532 1.00 79.81 69 PHE A CA 1
ATOM 523 C C . PHE A 1 69 ? 7.147 0.724 -14.375 1.00 79.81 69 PHE A C 1
ATOM 525 O O . PHE A 1 69 ? 6.851 -0.330 -13.819 1.00 79.81 69 PHE A O 1
ATOM 532 N N . GLY A 1 70 ? 7.033 0.892 -15.693 1.00 82.94 70 GLY A N 1
ATOM 533 C CA . GLY A 1 70 ? 6.579 -0.141 -16.622 1.00 82.94 70 GLY A CA 1
ATOM 534 C C . GLY A 1 70 ? 5.690 0.421 -17.725 1.00 82.94 70 GLY A C 1
ATOM 535 O O . GLY A 1 70 ? 5.240 1.563 -17.641 1.00 82.94 70 GLY A O 1
ATOM 536 N N . ARG A 1 71 ? 5.436 -0.400 -18.745 1.00 83.19 71 ARG A N 1
ATOM 537 C CA . ARG A 1 71 ? 4.573 -0.057 -19.884 1.00 83.19 71 ARG A CA 1
ATOM 538 C C . ARG A 1 71 ? 3.103 -0.259 -19.552 1.00 83.19 71 ARG A C 1
ATOM 540 O O . ARG A 1 71 ? 2.261 0.606 -19.782 1.00 83.19 71 ARG A O 1
ATOM 547 N N . ASN A 1 72 ? 2.813 -1.428 -18.993 1.00 84.62 72 ASN A N 1
ATOM 548 C CA . ASN A 1 72 ? 1.456 -1.873 -18.726 1.00 84.62 72 ASN A CA 1
ATOM 549 C C . ASN A 1 72 ? 1.110 -1.636 -17.256 1.00 84.62 72 ASN A C 1
ATOM 551 O O . ASN A 1 72 ? 1.972 -1.687 -16.374 1.00 84.62 72 ASN A O 1
ATOM 555 N N . SER A 1 73 ? -0.177 -1.470 -16.974 1.00 79.56 73 SER A N 1
ATOM 556 C CA . SER A 1 73 ? -0.688 -1.281 -15.615 1.00 79.56 73 SER A CA 1
ATOM 557 C C . SER A 1 73 ? -0.230 -2.373 -14.641 1.00 79.56 73 SER A C 1
ATOM 559 O O . SER A 1 73 ? 0.200 -2.064 -13.534 1.00 79.56 73 SER A O 1
ATOM 561 N N . SER A 1 74 ? -0.209 -3.641 -15.057 1.00 80.44 74 SER A N 1
ATOM 562 C CA . SER A 1 74 ? 0.281 -4.754 -14.230 1.00 80.44 74 SER A CA 1
ATOM 563 C C . SER A 1 74 ? 1.772 -4.646 -13.885 1.00 80.44 74 SER A C 1
ATOM 565 O O . SER A 1 74 ? 2.165 -4.943 -12.754 1.00 80.44 74 SER A O 1
ATOM 567 N N . GLN A 1 75 ? 2.602 -4.184 -14.824 1.00 81.50 75 GLN A N 1
ATOM 568 C CA . GLN A 1 75 ? 4.039 -3.982 -14.616 1.00 81.50 75 GLN A CA 1
ATOM 569 C C . GLN A 1 75 ? 4.293 -2.824 -13.648 1.00 81.50 75 GLN A C 1
ATOM 571 O O . GLN A 1 75 ? 5.033 -2.985 -12.678 1.00 81.50 75 GLN A O 1
ATOM 576 N N . ILE A 1 76 ? 3.589 -1.707 -13.851 1.00 82.88 76 ILE A N 1
ATOM 577 C CA . ILE A 1 76 ? 3.626 -0.532 -12.972 1.00 82.88 76 ILE A CA 1
ATOM 578 C C . ILE A 1 76 ? 3.203 -0.916 -11.556 1.00 82.88 76 ILE A C 1
ATOM 580 O O . ILE A 1 76 ? 3.889 -0.605 -10.588 1.00 82.88 76 ILE A O 1
ATOM 584 N N . MET A 1 77 ? 2.101 -1.649 -11.409 1.00 79.06 77 MET A N 1
ATOM 585 C CA . MET A 1 77 ? 1.637 -2.081 -10.093 1.00 79.06 77 MET A CA 1
ATOM 586 C C . MET A 1 77 ? 2.620 -3.028 -9.406 1.00 79.06 77 MET A C 1
ATOM 588 O O . MET A 1 77 ? 2.794 -2.941 -8.192 1.00 79.06 77 MET A O 1
ATOM 592 N N . THR A 1 78 ? 3.287 -3.902 -10.161 1.00 81.50 78 THR A N 1
ATOM 593 C CA . THR A 1 78 ? 4.287 -4.832 -9.620 1.00 81.50 78 THR A CA 1
ATOM 594 C C . THR A 1 78 ? 5.535 -4.087 -9.144 1.00 81.50 78 THR A C 1
ATOM 596 O O . THR A 1 78 ? 5.982 -4.299 -8.016 1.00 81.50 78 THR A O 1
ATOM 599 N N . SER A 1 79 ? 6.064 -3.157 -9.944 1.00 79.88 79 SER A N 1
ATOM 600 C CA . SER A 1 79 ? 7.230 -2.354 -9.557 1.00 79.88 79 SER A CA 1
ATOM 601 C C . SER A 1 79 ? 6.918 -1.417 -8.381 1.00 79.88 79 SER A C 1
ATOM 603 O O . SER A 1 79 ? 7.721 -1.300 -7.449 1.00 79.88 79 SER A O 1
ATOM 605 N N . LEU A 1 80 ? 5.717 -0.823 -8.345 1.00 78.06 80 LEU A N 1
ATOM 606 C CA . LEU A 1 80 ? 5.252 -0.030 -7.206 1.00 78.06 80 LEU A CA 1
ATOM 607 C C . LEU A 1 80 ? 5.049 -0.884 -5.954 1.00 78.06 80 LEU A C 1
ATOM 609 O O . LEU A 1 80 ? 5.361 -0.408 -4.865 1.00 78.06 80 LEU A O 1
ATOM 613 N N . HIS A 1 81 ? 4.563 -2.123 -6.074 1.00 78.94 81 HIS A N 1
ATOM 614 C CA . HIS A 1 81 ? 4.346 -3.012 -4.930 1.00 78.94 81 HIS A CA 1
ATOM 615 C C . HIS A 1 81 ? 5.638 -3.282 -4.150 1.00 78.94 81 HIS A C 1
ATOM 617 O O . HIS A 1 81 ? 5.622 -3.301 -2.917 1.00 78.94 81 HIS A O 1
ATOM 623 N N . HIS A 1 82 ? 6.768 -3.416 -4.851 1.00 73.12 82 HIS A N 1
ATOM 624 C CA . HIS A 1 82 ? 8.078 -3.588 -4.219 1.00 73.12 82 HIS A CA 1
ATOM 625 C C . HIS A 1 82 ? 8.487 -2.386 -3.357 1.00 73.12 82 HIS A C 1
ATOM 627 O O . HIS A 1 82 ? 9.095 -2.566 -2.303 1.00 73.12 82 HIS A O 1
ATOM 633 N N . THR A 1 83 ? 8.118 -1.167 -3.758 1.00 71.44 83 THR A N 1
ATOM 634 C CA . THR A 1 83 ? 8.414 0.052 -2.980 1.00 71.44 83 THR A CA 1
ATOM 635 C C . THR A 1 83 ? 7.361 0.290 -1.894 1.00 71.44 83 THR A C 1
ATOM 637 O O . THR A 1 83 ? 7.669 0.622 -0.749 1.00 71.44 83 THR A O 1
ATOM 640 N N . PHE A 1 84 ? 6.096 0.070 -2.238 1.00 71.00 84 PHE A N 1
ATOM 641 C CA . PHE A 1 84 ? 4.939 0.315 -1.399 1.00 71.00 84 PHE A CA 1
ATOM 642 C C . PHE A 1 84 ? 4.060 -0.941 -1.355 1.00 71.00 84 PHE A C 1
ATOM 644 O O . PHE A 1 84 ? 3.158 -1.101 -2.181 1.00 71.00 84 PHE A O 1
ATOM 651 N N . PRO A 1 85 ? 4.200 -1.791 -0.321 1.00 68.69 85 PRO A N 1
ATOM 652 C CA . PRO A 1 85 ? 3.386 -3.003 -0.171 1.00 68.69 85 PRO A CA 1
ATOM 653 C C . PRO A 1 85 ? 1.899 -2.716 0.135 1.00 68.69 85 PRO A C 1
ATOM 655 O O . PRO A 1 85 ? 1.147 -3.618 0.505 1.00 68.69 85 PRO A O 1
ATOM 658 N N . ALA A 1 86 ? 1.478 -1.451 0.023 1.00 66.38 86 ALA A N 1
ATOM 659 C CA . ALA A 1 86 ? 0.094 -0.999 0.128 1.00 66.38 86 ALA A CA 1
ATOM 660 C C . ALA A 1 86 ? -0.720 -1.268 -1.119 1.00 66.38 86 ALA A C 1
ATOM 662 O O . ALA A 1 86 ? -1.936 -1.377 -1.016 1.00 66.38 86 ALA A O 1
ATOM 663 N N . PHE A 1 87 ? -0.065 -1.390 -2.264 1.00 68.19 87 PHE A N 1
ATOM 664 C CA . PHE A 1 87 ? -0.749 -1.590 -3.526 1.00 68.19 87 PHE A CA 1
ATOM 665 C C . PHE A 1 87 ? -0.914 -3.083 -3.780 1.00 68.19 87 PHE A C 1
ATOM 667 O O . PHE A 1 87 ? 0.067 -3.817 -3.775 1.00 68.19 87 PHE A O 1
ATOM 674 N N . SER A 1 88 ? -2.142 -3.562 -3.959 1.00 67.31 88 SER A N 1
ATOM 675 C CA . SER A 1 88 ? -2.379 -4.942 -4.387 1.00 67.31 88 SER A CA 1
ATOM 676 C C . SER A 1 88 ? -2.165 -5.053 -5.893 1.00 67.31 88 SER A C 1
ATOM 678 O O . SER A 1 88 ? -2.782 -4.317 -6.649 1.00 67.31 88 SER A O 1
ATOM 680 N N . VAL A 1 89 ? -1.335 -6.000 -6.334 1.00 65.12 89 VAL A N 1
ATOM 681 C CA . VAL A 1 89 ? -1.124 -6.302 -7.768 1.00 65.12 89 VAL A CA 1
ATOM 682 C C . VAL A 1 89 ? -2.321 -7.053 -8.378 1.00 65.12 89 VAL A C 1
ATOM 684 O O . VAL A 1 89 ? -2.489 -7.093 -9.591 1.00 65.12 89 VAL A O 1
ATOM 687 N N . HIS A 1 90 ? -3.175 -7.643 -7.537 1.00 71.81 90 HIS A N 1
ATOM 688 C CA . HIS A 1 90 ? -4.317 -8.456 -7.956 1.00 71.81 90 HIS A CA 1
ATOM 689 C C . HIS A 1 90 ? -5.646 -7.790 -7.595 1.00 71.81 90 HIS A C 1
ATOM 691 O O . HIS A 1 90 ? -5.716 -7.040 -6.614 1.00 71.81 90 HIS A O 1
ATOM 697 N N . ASP A 1 91 ? -6.703 -8.148 -8.330 1.00 64.81 91 ASP A N 1
ATOM 698 C CA . ASP A 1 91 ? -8.077 -7.805 -7.970 1.00 64.81 91 ASP A CA 1
ATOM 699 C C . ASP A 1 91 ? -8.484 -8.533 -6.682 1.00 64.81 91 ASP A C 1
ATOM 701 O O . ASP A 1 91 ? -8.955 -9.670 -6.678 1.00 64.81 91 ASP A O 1
ATOM 705 N N . ASN A 1 92 ? -8.247 -7.868 -5.558 1.00 74.81 92 ASN A N 1
ATOM 706 C CA . ASN A 1 92 ? -8.658 -8.305 -4.231 1.00 74.81 92 ASN A CA 1
ATOM 707 C C . ASN A 1 92 ? -9.833 -7.464 -3.717 1.00 74.81 92 ASN A C 1
ATOM 709 O O . ASN A 1 92 ? -10.042 -7.381 -2.505 1.00 74.81 92 ASN A O 1
ATOM 713 N N . LEU A 1 93 ? -10.623 -6.853 -4.612 1.00 77.12 93 LEU A N 1
ATOM 714 C CA . LEU A 1 93 ? -11.677 -5.905 -4.247 1.00 77.12 93 LEU A CA 1
ATOM 715 C C . LEU A 1 93 ? -12.635 -6.466 -3.197 1.00 77.12 93 LEU A C 1
ATOM 717 O O . LEU A 1 93 ? -12.937 -5.796 -2.213 1.00 77.12 93 LEU A O 1
ATOM 721 N N . GLN A 1 94 ? -13.059 -7.721 -3.351 1.00 81.38 94 GLN A N 1
ATOM 722 C CA . GLN A 1 94 ? -13.953 -8.369 -2.389 1.00 81.38 94 GLN A CA 1
ATOM 723 C C . GLN A 1 94 ? -13.331 -8.479 -0.991 1.00 81.38 94 GLN A C 1
ATOM 725 O O . GLN A 1 94 ? -13.992 -8.195 0.009 1.00 81.38 94 GLN A O 1
ATOM 730 N N . ARG A 1 95 ? -12.053 -8.862 -0.911 1.00 83.19 95 ARG A N 1
ATOM 731 C CA . ARG A 1 95 ? -11.329 -9.009 0.356 1.00 83.19 95 ARG A CA 1
ATOM 732 C C . ARG A 1 95 ? -11.123 -7.657 1.032 1.00 83.19 95 ARG A C 1
ATOM 734 O O . ARG A 1 95 ? -11.328 -7.541 2.240 1.00 83.19 95 ARG A O 1
ATOM 741 N N . ASP A 1 96 ? -10.741 -6.653 0.257 1.00 82.81 96 ASP A N 1
ATOM 742 C CA . ASP A 1 96 ? -10.426 -5.321 0.760 1.00 82.81 96 ASP A CA 1
ATOM 743 C C . ASP A 1 96 ? -11.700 -4.598 1.232 1.00 82.81 96 ASP A C 1
ATOM 745 O O . ASP A 1 96 ? -11.725 -4.034 2.327 1.00 82.81 96 ASP A O 1
ATOM 749 N N . VAL A 1 97 ? -12.803 -4.706 0.481 1.00 85.25 97 VAL A N 1
ATOM 750 C CA . VAL A 1 97 ? -14.123 -4.191 0.889 1.00 85.25 97 VAL A CA 1
ATOM 751 C C . VAL A 1 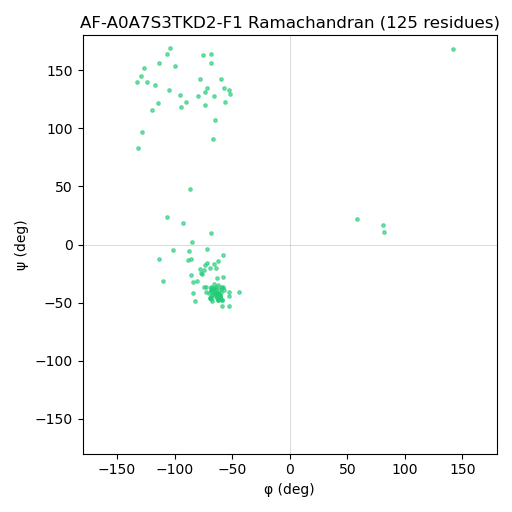97 ? -14.631 -4.905 2.142 1.00 85.25 97 VAL A C 1
ATOM 753 O O . VAL A 1 97 ? -15.138 -4.258 3.061 1.00 85.25 97 VAL A O 1
ATOM 756 N N . PHE A 1 98 ? -14.464 -6.226 2.229 1.00 88.94 98 PHE A N 1
ATOM 757 C CA . PHE A 1 98 ? -14.845 -6.980 3.421 1.00 88.94 98 PHE A CA 1
ATOM 758 C C . PHE A 1 98 ? -14.048 -6.543 4.661 1.00 88.94 98 PHE A C 1
ATOM 760 O O . PHE A 1 98 ? -14.628 -6.340 5.730 1.00 88.94 98 PHE A O 1
ATOM 767 N N . ALA A 1 99 ? -12.737 -6.324 4.520 1.00 87.00 99 ALA A N 1
ATOM 768 C CA . ALA A 1 99 ? -11.899 -5.801 5.595 1.00 87.00 99 ALA A CA 1
ATOM 769 C C . ALA A 1 99 ? -12.344 -4.395 6.040 1.00 87.00 99 ALA A C 1
ATOM 771 O O . ALA A 1 99 ? -12.447 -4.137 7.240 1.00 87.00 99 ALA A O 1
ATOM 772 N N . LEU A 1 100 ? -12.680 -3.507 5.096 1.00 86.81 100 LEU A N 1
ATOM 773 C CA . LEU A 1 100 ? -13.210 -2.171 5.394 1.00 86.81 100 LEU A CA 1
ATOM 774 C C . LEU A 1 100 ? -14.529 -2.226 6.173 1.00 86.81 100 LEU A C 1
ATOM 776 O O . LEU A 1 100 ? -14.698 -1.489 7.147 1.00 86.81 100 LEU A O 1
ATOM 780 N N . LEU A 1 101 ? -15.447 -3.115 5.785 1.00 90.00 101 LEU A N 1
ATOM 781 C CA . LEU A 1 101 ? -16.714 -3.313 6.490 1.00 90.00 101 LEU A CA 1
ATOM 782 C C . LEU A 1 101 ? -16.503 -3.857 7.904 1.00 90.00 101 LEU A C 1
ATOM 784 O O . LEU A 1 101 ? -17.154 -3.383 8.835 1.00 90.00 101 LEU A O 1
ATOM 788 N N . LEU A 1 102 ? -15.577 -4.802 8.087 1.00 90.88 102 LEU A N 1
ATOM 789 C CA . LEU A 1 102 ? -15.229 -5.318 9.411 1.00 90.88 102 LEU A CA 1
ATOM 790 C C . LEU A 1 102 ? -14.648 -4.227 10.311 1.00 90.88 102 LEU A C 1
ATOM 792 O O . LEU A 1 102 ? -15.098 -4.078 11.444 1.00 90.88 102 LEU A O 1
ATOM 796 N N . ILE A 1 103 ? -13.696 -3.437 9.810 1.00 88.69 103 ILE A N 1
ATOM 797 C CA . ILE A 1 103 ? -13.089 -2.335 10.569 1.00 88.69 103 ILE A CA 1
ATOM 798 C C . ILE A 1 103 ? -14.154 -1.284 10.919 1.00 88.69 103 ILE A C 1
ATOM 800 O O . ILE A 1 103 ? -14.288 -0.889 12.075 1.00 88.69 103 ILE A O 1
ATOM 804 N N . GLY A 1 104 ? -14.974 -0.856 9.956 1.00 88.56 104 GLY A N 1
ATOM 805 C CA . GLY A 1 104 ? -16.064 0.088 10.223 1.00 88.56 104 GLY A CA 1
ATOM 806 C C . GLY A 1 104 ? -17.092 -0.459 11.222 1.00 88.56 104 GLY A C 1
ATOM 807 O O . GLY A 1 104 ? -17.564 0.268 12.101 1.00 88.56 104 GLY A O 1
ATOM 808 N N . GLY A 1 105 ? -17.405 -1.752 11.123 1.00 93.00 105 GLY A N 1
ATOM 809 C CA . GLY A 1 105 ? -18.303 -2.463 12.026 1.00 93.00 105 GLY A CA 1
ATOM 810 C C . GLY A 1 105 ? -17.781 -2.515 13.460 1.00 93.00 105 GLY A C 1
ATOM 811 O O . GLY A 1 105 ? -18.534 -2.208 14.383 1.00 93.00 105 GLY A O 1
ATOM 812 N N . THR A 1 106 ? -16.498 -2.826 13.665 1.00 91.56 106 THR A N 1
ATOM 813 C CA . THR A 1 106 ? -15.897 -2.867 15.008 1.00 91.56 106 THR A CA 1
ATOM 814 C C . THR A 1 106 ? -15.863 -1.488 15.654 1.00 91.56 106 THR A C 1
ATOM 816 O O . THR A 1 106 ? -16.245 -1.370 16.818 1.00 91.56 106 THR A O 1
ATOM 819 N N . PHE A 1 107 ? -15.510 -0.433 14.912 1.00 90.94 107 PHE A N 1
ATOM 820 C CA . PHE A 1 107 ? -15.555 0.939 15.430 1.00 90.94 107 PHE A CA 1
ATOM 821 C C . PHE A 1 107 ? -16.975 1.366 15.813 1.00 90.94 107 PHE A C 1
ATOM 823 O O . PHE A 1 107 ? -17.177 1.912 16.900 1.00 90.94 107 PHE A O 1
ATOM 830 N N . LYS A 1 108 ? -17.979 1.077 14.972 1.00 93.00 108 LYS A N 1
ATOM 831 C CA . LYS A 1 108 ? -19.385 1.359 15.305 1.00 93.00 108 LYS A CA 1
ATOM 832 C C . LYS A 1 108 ? -19.846 0.580 16.532 1.00 93.00 108 LYS A C 1
ATOM 834 O O . LYS A 1 108 ? -20.457 1.159 17.426 1.00 93.00 108 LYS A O 1
ATOM 839 N N . PHE A 1 109 ? -19.546 -0.713 16.589 1.00 95.44 109 PHE A N 1
ATOM 840 C CA . PHE A 1 109 ? -19.941 -1.571 17.700 1.00 95.44 109 PHE A CA 1
ATOM 841 C C . PHE A 1 109 ? -19.292 -1.127 19.016 1.00 95.44 109 PHE A C 1
ATOM 843 O O . PHE A 1 109 ? -19.985 -0.965 20.019 1.00 95.44 109 PHE A O 1
ATOM 850 N N . ALA A 1 110 ? -17.990 -0.831 19.000 1.00 93.44 110 ALA A N 1
ATOM 851 C CA . ALA A 1 110 ? -17.272 -0.290 20.149 1.00 93.44 110 ALA A CA 1
ATOM 852 C C . ALA A 1 110 ? -17.858 1.051 20.609 1.00 93.44 110 ALA A C 1
ATOM 854 O O . ALA A 1 110 ? -18.022 1.268 21.809 1.00 93.44 110 ALA A O 1
ATOM 855 N N . HIS A 1 111 ? -18.233 1.930 19.674 1.00 92.88 111 HIS A N 1
ATOM 856 C CA . HIS A 1 111 ? -18.866 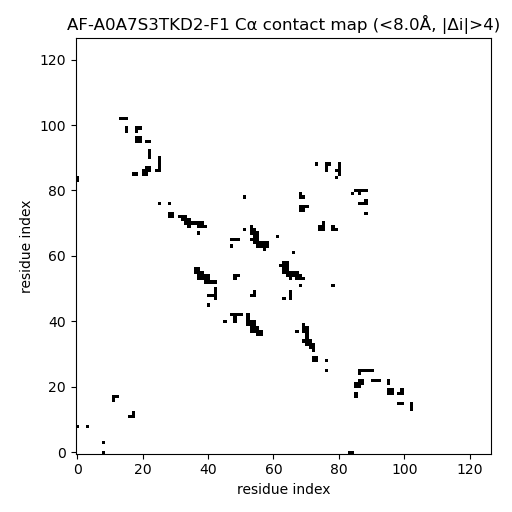3.204 20.002 1.00 92.88 111 HIS A CA 1
ATOM 857 C C . HIS A 1 111 ? -20.234 3.018 20.674 1.00 92.88 111 HIS A C 1
ATOM 859 O O . HIS A 1 111 ? -20.501 3.636 21.704 1.00 92.88 111 HIS A O 1
ATOM 865 N N . VAL A 1 112 ? -21.075 2.122 20.148 1.00 94.12 112 VAL A N 1
ATOM 866 C CA . VAL A 1 112 ? -22.379 1.791 20.746 1.00 94.12 112 VAL A CA 1
ATOM 867 C C . VAL A 1 112 ? -22.208 1.180 22.137 1.00 94.12 112 VAL A C 1
ATOM 869 O O . VAL A 1 112 ? -22.908 1.585 23.061 1.00 94.12 112 VAL A O 1
ATOM 872 N N . LEU A 1 113 ? -21.262 0.254 22.320 1.00 94.19 113 LEU A N 1
ATOM 873 C CA . LEU A 1 113 ? -20.963 -0.329 23.630 1.00 94.19 113 LEU A CA 1
ATOM 874 C C . LEU A 1 113 ? -20.460 0.714 24.627 1.00 94.19 113 LEU A C 1
ATOM 876 O O . LEU A 1 113 ? -20.912 0.735 25.771 1.00 94.19 113 LEU A O 1
ATOM 880 N N . PHE A 1 114 ? -19.554 1.593 24.199 1.00 93.88 114 PHE A N 1
ATOM 881 C CA . PHE A 1 114 ? -19.037 2.671 25.034 1.00 93.88 114 PHE A CA 1
ATOM 882 C C . PHE A 1 114 ? -20.156 3.620 25.466 1.00 93.88 114 PHE A C 1
ATOM 884 O O . PHE A 1 114 ? -20.268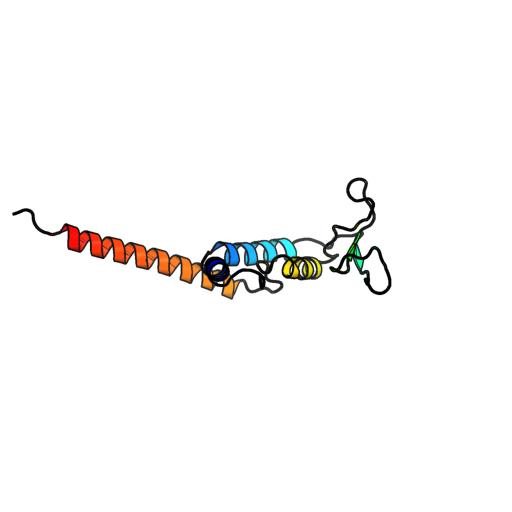 3.951 26.647 1.00 93.88 114 PHE A O 1
ATOM 891 N N . LEU A 1 115 ? -21.023 4.013 24.531 1.00 91.50 115 LEU A N 1
ATOM 892 C CA . LEU A 1 115 ? -22.164 4.873 24.815 1.00 91.50 115 LEU A CA 1
ATOM 893 C C . LEU A 1 115 ? -23.173 4.173 25.732 1.00 91.50 115 LEU A C 1
ATOM 895 O O . LEU A 1 115 ? -23.622 4.767 26.705 1.00 91.50 115 LEU A O 1
ATOM 899 N N . HIS A 1 116 ? -23.455 2.888 25.504 1.00 92.00 116 HIS A N 1
ATOM 900 C CA . HIS A 1 116 ? -24.314 2.092 26.378 1.00 92.00 116 HIS A CA 1
ATOM 901 C C . HIS A 1 116 ? -23.749 1.996 27.801 1.00 92.00 116 HIS A C 1
ATOM 903 O O . HIS A 1 116 ? -24.478 2.214 28.769 1.00 92.00 116 HIS A O 1
ATOM 909 N N . TYR A 1 117 ? -22.447 1.729 27.940 1.00 91.75 117 TYR A N 1
ATOM 910 C CA . TYR A 1 117 ? -21.763 1.688 29.231 1.00 91.75 117 TYR A CA 1
ATOM 911 C C . TYR A 1 117 ? -21.842 3.043 29.944 1.00 91.75 117 TYR A C 1
ATOM 913 O O . TYR A 1 117 ? -22.230 3.111 31.109 1.00 91.75 117 TYR A O 1
ATOM 921 N N . ARG A 1 118 ? -21.563 4.142 29.232 1.00 87.12 118 ARG A N 1
ATOM 922 C CA . ARG A 1 118 ? -21.656 5.506 29.770 1.00 87.12 118 ARG A CA 1
ATOM 923 C C . ARG A 1 118 ? -23.081 5.891 30.162 1.00 87.12 118 ARG A C 1
ATOM 925 O O . ARG A 1 118 ? -23.251 6.461 31.232 1.00 87.12 118 ARG A O 1
ATOM 932 N N . CYS A 1 119 ? -24.097 5.543 29.374 1.00 83.38 119 CYS A N 1
ATOM 933 C CA . CYS A 1 119 ? -25.500 5.784 29.721 1.00 83.38 119 CYS A CA 1
ATOM 934 C C . CYS A 1 119 ? -25.947 4.970 30.941 1.00 83.38 119 CYS A C 1
ATOM 936 O O . CYS A 1 119 ? -26.757 5.452 31.727 1.00 83.38 119 CYS A O 1
ATOM 938 N N . ARG A 1 120 ? -25.423 3.751 31.128 1.00 81.69 120 ARG A N 1
ATOM 939 C CA . ARG A 1 120 ? -25.714 2.936 32.317 1.00 81.69 120 ARG A CA 1
ATOM 940 C C . ARG A 1 120 ? -25.023 3.461 33.574 1.00 81.69 120 ARG A C 1
ATOM 942 O O . ARG A 1 120 ? -25.645 3.487 34.629 1.00 81.69 120 ARG A O 1
ATOM 949 N N . VAL A 1 121 ? -23.768 3.896 33.459 1.00 72.00 121 VAL A N 1
ATOM 950 C CA . VAL A 1 121 ? -22.981 4.448 34.576 1.00 72.00 121 VAL A CA 1
ATOM 951 C C . VAL A 1 121 ? -23.431 5.868 34.941 1.00 72.00 121 VAL A C 1
ATOM 953 O O . VAL A 1 121 ? -23.513 6.192 36.119 1.00 72.00 121 VAL A O 1
ATOM 956 N N . GLY A 1 122 ? -23.809 6.692 33.960 1.00 61.56 122 GLY A N 1
ATOM 957 C CA . GLY A 1 122 ? -24.388 8.027 34.167 1.00 61.56 122 GLY A CA 1
ATOM 958 C C . GLY A 1 122 ? -25.821 8.017 34.711 1.00 61.56 122 GLY A C 1
ATOM 959 O O . GLY A 1 122 ? -26.371 9.072 34.994 1.00 61.56 122 GLY A O 1
ATOM 960 N N . ARG A 1 123 ? -26.425 6.832 34.875 1.00 57.06 123 ARG A N 1
ATOM 961 C CA . ARG A 1 123 ? -27.728 6.614 35.520 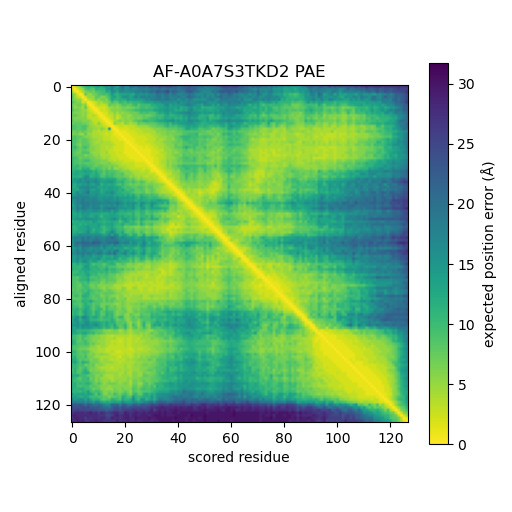1.00 57.06 123 ARG A CA 1
ATOM 962 C C . ARG A 1 123 ? -27.615 6.306 37.020 1.00 57.06 123 ARG A C 1
ATOM 964 O O . ARG A 1 123 ? -28.547 5.734 37.584 1.00 57.06 123 ARG A O 1
ATOM 971 N N . GLN A 1 124 ? -26.489 6.628 37.663 1.00 56.28 124 GLN A N 1
ATOM 972 C CA . GLN A 1 124 ? -26.456 6.758 39.121 1.00 56.28 124 GLN A CA 1
ATOM 973 C C . GLN A 1 124 ? -27.357 7.945 39.479 1.00 56.28 124 GLN A C 1
ATOM 975 O O . GLN A 1 124 ? -27.066 9.087 39.145 1.00 56.28 124 GLN A O 1
ATOM 980 N N . ILE A 1 125 ? -28.510 7.600 40.039 1.00 56.59 125 ILE A N 1
ATOM 981 C CA . ILE A 1 125 ? -29.588 8.479 40.483 1.00 56.59 125 ILE A CA 1
ATOM 982 C C . ILE A 1 125 ? -28.987 9.484 41.476 1.00 56.59 125 ILE A C 1
ATOM 984 O O . ILE A 1 125 ? -28.364 9.058 42.449 1.00 56.59 125 ILE A O 1
ATOM 988 N N . GLU A 1 126 ? -29.120 10.787 41.201 1.00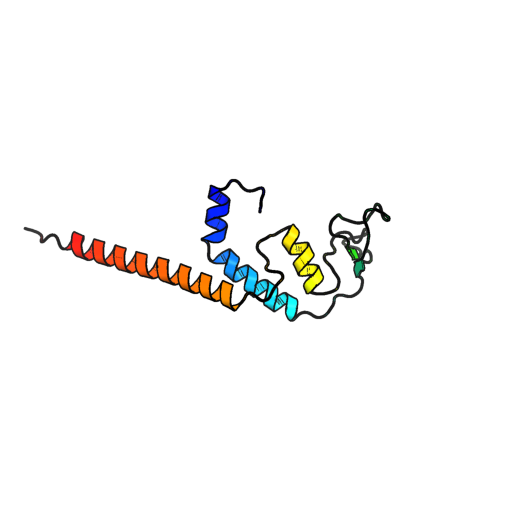 57.88 126 GLU A N 1
ATOM 989 C CA . GLU A 1 126 ? -28.887 11.826 42.215 1.00 57.88 126 GLU A CA 1
ATOM 990 C C . GLU A 1 126 ? -29.728 11.486 43.461 1.00 57.88 126 GLU A C 1
ATOM 992 O O . GLU A 1 126 ? -30.910 11.165 43.292 1.00 57.88 126 GLU A O 1
ATOM 997 N N . PRO A 1 127 ? -29.136 11.471 44.672 1.00 57.19 127 PRO A N 1
ATOM 998 C CA . PRO A 1 127 ? -29.877 11.232 45.909 1.00 57.19 127 PRO A CA 1
ATOM 999 C C . PRO A 1 127 ? -30.883 12.347 46.215 1.00 57.19 127 PRO A C 1
ATOM 1001 O O . PRO A 1 127 ? -30.598 13.520 45.885 1.00 57.19 127 PRO A O 1
#

Mean predicted aligned error: 10.52 Å

pLDDT: mean 78.61, std 9.0, range [51.59, 95.44]